Protein AF-A0A971SK35-F1 (afdb_monomer)

Solvent-accessible surface area (backbone atoms only — not comparable to full-atom values): 9369 Å² total; per-residue (Å²): 119,67,68,67,56,49,31,75,80,56,33,75,62,89,77,88,85,79,67,55,93,88,41,98,42,90,69,81,73,60,72,71,58,56,81,45,48,94,82,42,98,76,85,72,69,73,48,77,45,68,32,29,39,62,51,100,88,50,63,54,78,41,82,47,71,49,63,55,72,71,47,42,44,72,42,45,48,58,44,70,81,44,74,44,84,45,77,76,85,61,82,58,58,40,70,41,45,51,64,59,25,61,76,70,72,54,57,80,69,39,77,42,43,33,34,43,93,89,44,79,46,71,28,35,27,20,24,28,33,42,70,67,68,79,72,81,69,79,70,78,74,75,79,78,79,80,80,135

Mean predicted aligned error: 9.66 Å

Structure (mmCIF, N/CA/C/O backbone):
data_AF-A0A971SK35-F1
#
_entry.id   AF-A0A971SK35-F1
#
loop_
_atom_site.group_PDB
_atom_site.id
_atom_site.type_symbol
_atom_site.label_atom_id
_atom_site.label_alt_id
_atom_site.label_comp_id
_atom_site.label_asym_id
_atom_site.label_entity_id
_atom_site.label_seq_id
_atom_site.pdbx_PDB_ins_code
_atom_site.Cartn_x
_atom_site.Cartn_y
_atom_site.Cartn_z
_atom_site.occupancy
_atom_site.B_iso_or_equiv
_atom_site.auth_seq_id
_atom_site.auth_comp_id
_atom_site.auth_asym_id
_atom_site.auth_atom_id
_atom_site.pdbx_PDB_model_num
ATOM 1 N N . MET A 1 1 ? 19.710 -13.355 10.055 1.00 55.03 1 MET A N 1
ATOM 2 C CA . MET A 1 1 ? 19.134 -12.428 11.059 1.00 55.03 1 MET A CA 1
ATOM 3 C C . MET A 1 1 ? 18.865 -10.995 10.559 1.00 55.03 1 MET A C 1
ATOM 5 O O . MET A 1 1 ? 17.786 -10.504 10.857 1.00 55.03 1 MET A O 1
ATOM 9 N N . PHE A 1 2 ? 19.746 -10.319 9.796 1.00 61.12 2 PHE A N 1
ATOM 10 C CA . PHE A 1 2 ? 19.435 -8.993 9.199 1.00 61.12 2 PHE A CA 1
ATOM 11 C C . PHE A 1 2 ? 18.649 -9.082 7.878 1.00 61.12 2 PHE A C 1
ATOM 13 O O . PHE A 1 2 ? 17.572 -8.503 7.762 1.00 61.12 2 PHE A O 1
ATOM 20 N N . VAL A 1 3 ? 19.127 -9.888 6.924 1.00 61.78 3 VAL A N 1
ATOM 21 C CA . VAL A 1 3 ? 18.483 -10.084 5.607 1.00 61.78 3 VAL A CA 1
ATOM 22 C C . VAL A 1 3 ? 17.046 -10.609 5.739 1.00 61.78 3 VAL A C 1
ATOM 24 O O . VAL A 1 3 ? 16.140 -10.155 5.053 1.00 61.78 3 VAL A O 1
ATOM 27 N N . GLU A 1 4 ? 16.795 -11.511 6.690 1.00 60.34 4 GLU A N 1
ATOM 28 C CA . GLU A 1 4 ? 15.451 -12.056 6.946 1.00 60.34 4 GLU A CA 1
ATOM 29 C C . GLU A 1 4 ? 14.460 -11.001 7.453 1.00 60.34 4 GLU A C 1
ATOM 31 O O . GLU A 1 4 ? 13.271 -11.096 7.161 1.00 60.34 4 GLU A O 1
ATOM 36 N N . ARG A 1 5 ? 14.931 -9.982 8.186 1.00 60.25 5 ARG A N 1
ATOM 37 C CA . ARG A 1 5 ? 14.090 -8.847 8.594 1.00 60.25 5 ARG A CA 1
ATOM 38 C C . ARG A 1 5 ? 13.845 -7.897 7.426 1.00 60.25 5 ARG A C 1
ATOM 40 O O . ARG A 1 5 ? 12.736 -7.398 7.291 1.00 60.25 5 ARG A O 1
ATOM 47 N N . MET A 1 6 ? 14.835 -7.701 6.553 1.00 64.62 6 MET A N 1
ATOM 48 C CA . MET A 1 6 ? 14.687 -6.891 5.335 1.00 64.62 6 MET A CA 1
ATOM 49 C C . MET A 1 6 ? 13.672 -7.494 4.354 1.00 64.62 6 MET A C 1
ATOM 51 O O . MET A 1 6 ? 12.887 -6.755 3.762 1.00 64.62 6 MET A O 1
ATOM 55 N N . ARG A 1 7 ? 13.587 -8.829 4.268 1.00 68.81 7 ARG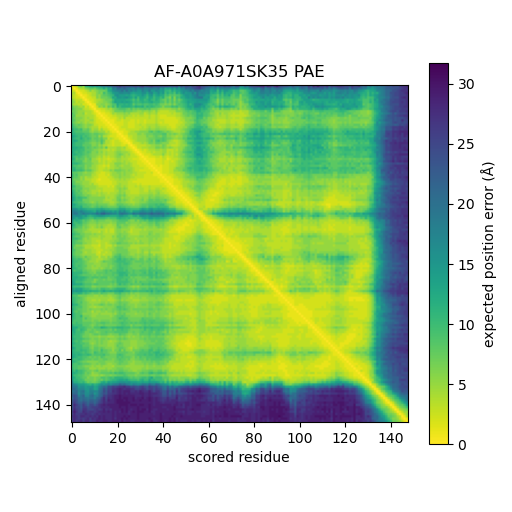 A N 1
ATOM 56 C CA . ARG A 1 7 ? 12.567 -9.529 3.462 1.00 68.81 7 ARG A CA 1
ATOM 57 C C . ARG A 1 7 ? 11.126 -9.211 3.868 1.00 68.81 7 ARG A C 1
ATOM 59 O O . ARG A 1 7 ? 10.228 -9.303 3.041 1.00 68.81 7 ARG A O 1
ATOM 66 N N . VAL A 1 8 ? 10.877 -8.800 5.114 1.00 64.19 8 VAL A N 1
ATOM 67 C CA . VAL A 1 8 ? 9.535 -8.356 5.537 1.00 64.19 8 VAL A CA 1
ATOM 68 C C . VAL A 1 8 ? 9.134 -7.061 4.824 1.00 64.19 8 VAL A C 1
ATOM 70 O O . VAL A 1 8 ? 7.960 -6.862 4.518 1.00 64.19 8 VAL A O 1
ATOM 73 N N . TYR A 1 9 ? 10.104 -6.196 4.526 1.00 64.69 9 TYR A N 1
ATOM 74 C CA . TYR A 1 9 ? 9.860 -4.895 3.913 1.00 64.69 9 TYR A CA 1
ATOM 75 C C . TYR A 1 9 ? 9.834 -4.954 2.388 1.00 64.69 9 TYR A C 1
ATOM 77 O O . TYR A 1 9 ? 9.015 -4.258 1.785 1.00 64.69 9 TYR A O 1
ATOM 85 N N . PHE A 1 10 ? 10.681 -5.789 1.787 1.00 70.75 10 PHE A N 1
ATOM 86 C CA . PHE A 1 10 ? 10.927 -5.782 0.341 1.00 70.75 10 PHE A CA 1
ATOM 87 C C . PHE A 1 10 ? 10.657 -7.131 -0.342 1.00 70.75 10 PHE A C 1
ATOM 89 O O . PHE A 1 10 ? 10.905 -7.296 -1.532 1.00 70.75 10 PHE A O 1
ATOM 96 N N . GLY A 1 11 ? 10.109 -8.096 0.403 1.00 77.31 11 GLY A N 1
ATOM 97 C CA . GLY A 1 11 ? 9.696 -9.387 -0.131 1.00 77.31 11 GLY A CA 1
ATOM 98 C C . GLY A 1 11 ? 10.878 -10.240 -0.582 1.00 77.31 11 GLY A C 1
ATOM 99 O O . GLY A 1 11 ? 11.859 -10.398 0.152 1.00 77.31 11 GLY A O 1
ATOM 100 N N . THR A 1 12 ? 10.753 -10.819 -1.774 1.00 82.25 12 THR A N 1
ATOM 101 C CA . THR A 1 12 ? 11.784 -11.646 -2.423 1.00 82.25 12 THR A CA 1
ATOM 102 C C . THR A 1 12 ? 12.587 -10.898 -3.489 1.00 82.25 12 THR A C 1
ATOM 104 O O . THR A 1 12 ? 13.268 -11.548 -4.267 1.00 82.25 12 THR A O 1
ATOM 107 N N . ALA A 1 13 ? 12.522 -9.561 -3.537 1.00 85.19 13 ALA A N 1
ATOM 108 C CA . ALA A 1 13 ? 13.215 -8.787 -4.566 1.00 85.19 13 ALA A CA 1
ATOM 109 C C . ALA A 1 13 ? 14.734 -8.802 -4.366 1.00 85.19 13 ALA A C 1
ATOM 111 O O . ALA A 1 13 ? 15.217 -8.526 -3.265 1.00 85.19 13 ALA A O 1
ATOM 112 N N . ASP A 1 14 ? 15.465 -9.063 -5.450 1.00 83.69 14 ASP A N 1
ATOM 113 C CA . ASP A 1 14 ? 16.931 -9.030 -5.466 1.00 83.69 14 ASP A CA 1
ATOM 114 C C . ASP A 1 14 ? 17.481 -7.620 -5.717 1.00 83.69 14 ASP A C 1
ATOM 116 O O . ASP A 1 14 ? 18.517 -7.245 -5.166 1.00 83.69 14 ASP A O 1
ATOM 120 N N . LEU A 1 15 ? 16.764 -6.810 -6.504 1.00 86.38 15 LEU A N 1
ATOM 121 C CA . LEU A 1 15 ? 17.119 -5.427 -6.804 1.00 86.38 15 LEU A CA 1
ATOM 122 C C . LEU A 1 15 ? 16.013 -4.477 -6.353 1.00 86.38 15 LEU A C 1
ATOM 124 O O . LEU A 1 15 ? 14.831 -4.690 -6.615 1.00 86.38 15 LEU A O 1
ATOM 128 N N . MET A 1 16 ? 16.422 -3.385 -5.714 1.00 86.19 16 MET A N 1
ATOM 129 C CA . MET A 1 16 ? 15.541 -2.281 -5.367 1.00 86.19 16 MET A CA 1
ATOM 130 C C . MET A 1 16 ? 16.092 -0.977 -5.899 1.00 86.19 16 MET A C 1
ATOM 132 O O . MET A 1 16 ? 17.263 -0.657 -5.706 1.00 86.19 16 MET A O 1
ATOM 136 N N . ILE A 1 17 ? 15.208 -0.204 -6.510 1.00 87.44 17 ILE A N 1
ATOM 137 C CA . ILE A 1 17 ? 15.496 1.132 -7.007 1.00 87.44 17 ILE A CA 1
ATOM 138 C C . ILE A 1 17 ? 14.531 2.067 -6.287 1.00 87.44 17 ILE A C 1
ATOM 140 O O . ILE A 1 17 ? 13.345 1.766 -6.170 1.00 87.44 17 ILE A O 1
ATOM 144 N N . TYR A 1 18 ? 15.037 3.175 -5.762 1.00 87.69 18 TYR A N 1
ATOM 145 C CA . TYR A 1 18 ? 14.240 4.219 -5.127 1.00 87.69 18 TYR A CA 1
ATOM 146 C C . TYR A 1 18 ? 14.890 5.579 -5.408 1.00 87.69 18 TYR A C 1
ATOM 148 O O . TYR A 1 18 ? 16.112 5.642 -5.571 1.00 87.69 18 TYR A O 1
ATOM 156 N N . PRO A 1 19 ? 14.107 6.666 -5.500 1.00 85.56 19 PRO A N 1
ATOM 157 C CA . PRO A 1 19 ? 14.672 7.983 -5.724 1.00 85.56 19 PRO A CA 1
ATOM 158 C C . PRO A 1 19 ? 15.359 8.470 -4.445 1.00 85.56 19 PRO A C 1
ATOM 160 O O . PRO A 1 19 ? 14.890 8.234 -3.329 1.00 85.56 19 PRO A O 1
ATOM 163 N N . THR A 1 20 ? 16.483 9.151 -4.614 1.00 87.12 20 THR A N 1
ATOM 164 C CA . THR A 1 20 ? 17.246 9.805 -3.544 1.00 87.12 20 THR A CA 1
ATOM 165 C C . THR A 1 20 ? 16.971 11.311 -3.527 1.00 87.12 20 THR A C 1
ATOM 167 O O . THR A 1 20 ? 16.263 11.829 -4.387 1.00 87.12 20 THR A O 1
ATOM 170 N N . GLN A 1 21 ? 17.546 12.035 -2.561 1.00 85.06 21 GLN A N 1
ATOM 171 C CA . GLN A 1 21 ? 17.416 13.498 -2.481 1.00 85.06 21 GLN A CA 1
ATOM 172 C C . GLN A 1 21 ? 17.988 14.216 -3.714 1.00 85.06 21 GLN A C 1
ATOM 174 O O . GLN A 1 21 ? 17.471 15.256 -4.104 1.00 85.06 21 GLN A O 1
ATOM 179 N N . ASP A 1 22 ? 18.995 13.621 -4.357 1.00 89.75 22 ASP A N 1
ATOM 180 C CA . ASP A 1 22 ? 19.631 14.153 -5.568 1.00 89.75 22 ASP A CA 1
ATOM 181 C C . ASP A 1 22 ? 18.918 13.723 -6.859 1.00 89.75 22 ASP A C 1
ATOM 183 O O . ASP A 1 22 ? 19.340 14.065 -7.965 1.00 89.75 22 ASP A O 1
ATOM 187 N N . SER A 1 23 ? 17.852 12.927 -6.749 1.00 87.62 23 SER A N 1
ATOM 188 C CA . SER A 1 23 ? 17.092 12.498 -7.918 1.00 87.62 23 SER A CA 1
ATOM 189 C C . SER A 1 23 ? 16.264 13.662 -8.473 1.00 87.62 23 SER A C 1
ATOM 191 O O . SER A 1 23 ? 15.636 14.390 -7.707 1.00 87.62 23 SER A O 1
ATOM 193 N N . PRO A 1 24 ? 16.166 13.814 -9.807 1.00 86.62 24 PRO A N 1
ATOM 194 C CA . PRO A 1 24 ? 15.417 14.910 -10.431 1.00 86.62 24 PRO A CA 1
ATOM 195 C C . PRO A 1 24 ? 13.898 14.832 -10.191 1.00 86.62 24 PRO A C 1
ATOM 197 O O . PRO A 1 24 ? 13.165 15.753 -10.540 1.00 86.62 24 PRO A O 1
ATOM 200 N N . SER A 1 25 ? 13.410 13.718 -9.640 1.00 86.69 25 SER A N 1
ATOM 201 C CA . SER A 1 25 ? 12.007 13.465 -9.329 1.00 86.69 25 SER A CA 1
ATOM 202 C C . SER A 1 25 ? 11.897 12.482 -8.162 1.00 86.69 25 SER A C 1
ATOM 204 O O . SER A 1 25 ? 12.688 11.543 -8.058 1.00 86.69 25 SER A O 1
ATOM 206 N N . SER A 1 26 ? 10.867 12.650 -7.327 1.00 81.69 26 SER A N 1
ATOM 207 C CA . SER A 1 26 ? 10.496 11.706 -6.258 1.00 81.69 26 SER A CA 1
ATOM 208 C C . SER A 1 26 ? 9.791 10.444 -6.773 1.00 81.69 26 SER A C 1
ATOM 210 O O . SER A 1 26 ? 9.478 9.551 -5.991 1.00 81.69 26 SER A O 1
ATOM 212 N N . PHE A 1 27 ? 9.535 10.367 -8.080 1.00 83.56 27 PHE A N 1
ATOM 213 C CA . PHE A 1 27 ? 8.898 9.233 -8.745 1.00 83.56 27 PHE A CA 1
ATOM 214 C C . PHE A 1 27 ? 9.636 8.875 -10.034 1.00 83.56 27 PHE A C 1
ATOM 216 O O . PHE A 1 27 ? 10.138 9.751 -10.744 1.00 83.56 27 PHE A O 1
ATOM 223 N N . PHE A 1 28 ? 9.633 7.593 -10.378 1.00 84.62 28 PHE A N 1
ATOM 224 C CA . PHE A 1 28 ? 10.049 7.101 -11.687 1.00 84.62 28 PHE A CA 1
ATOM 225 C C . PHE A 1 28 ? 9.027 6.097 -12.213 1.00 84.62 28 PHE A C 1
ATOM 227 O O . PHE A 1 28 ? 8.289 5.468 -11.456 1.00 84.62 28 PHE A O 1
ATOM 234 N N . TYR A 1 29 ? 8.991 5.955 -13.533 1.00 82.75 29 TYR A N 1
ATOM 235 C CA . TYR A 1 29 ? 8.123 4.999 -14.202 1.00 82.75 29 TYR A CA 1
ATOM 236 C C . TYR A 1 29 ? 8.824 3.644 -14.313 1.00 82.75 29 TYR A C 1
ATOM 238 O O . TYR A 1 29 ? 9.964 3.565 -14.771 1.00 82.75 29 TYR A O 1
ATOM 246 N N . ALA A 1 30 ? 8.126 2.574 -13.928 1.00 83.44 30 ALA A N 1
ATOM 247 C CA . ALA A 1 30 ? 8.636 1.206 -14.035 1.00 83.44 30 ALA A CA 1
ATOM 248 C C . ALA A 1 30 ? 8.775 0.727 -15.495 1.00 83.44 30 ALA A C 1
ATOM 250 O O . ALA A 1 30 ? 9.514 -0.211 -15.762 1.00 83.44 30 ALA A O 1
ATOM 251 N N . ASN A 1 31 ? 8.139 1.410 -16.455 1.00 84.56 31 ASN A N 1
ATOM 252 C CA . ASN A 1 31 ? 8.122 1.033 -17.872 1.00 84.56 31 ASN A CA 1
ATOM 253 C C . ASN A 1 31 ? 9.511 0.896 -18.519 1.00 84.56 31 ASN A C 1
ATOM 255 O O . ASN A 1 31 ? 9.654 0.183 -19.503 1.00 84.56 31 ASN A O 1
ATOM 259 N N . ARG A 1 32 ? 10.541 1.571 -17.994 1.00 85.69 32 ARG A N 1
ATOM 260 C CA . ARG A 1 32 ? 11.915 1.404 -18.489 1.00 85.69 32 ARG A CA 1
ATOM 261 C C . ARG A 1 32 ? 12.522 0.059 -18.100 1.00 85.69 32 ARG A C 1
ATOM 263 O O . ARG A 1 32 ? 13.355 -0.445 -18.840 1.00 85.69 32 ARG A O 1
ATOM 270 N N . ALA A 1 33 ? 12.113 -0.511 -16.966 1.00 87.44 33 ALA A N 1
ATOM 271 C CA . ALA A 1 33 ? 12.551 -1.839 -16.551 1.00 87.44 33 ALA A CA 1
ATOM 272 C C . ALA A 1 33 ? 11.913 -2.939 -17.412 1.00 87.44 33 ALA A C 1
ATOM 274 O O . ALA A 1 33 ? 12.526 -3.981 -17.600 1.00 87.44 33 ALA A O 1
ATOM 275 N N . GLU A 1 34 ? 10.736 -2.685 -17.996 1.00 87.75 34 GLU A N 1
ATOM 276 C CA . GLU A 1 34 ? 10.039 -3.637 -18.879 1.00 87.75 34 GLU A CA 1
ATOM 277 C C . GLU A 1 34 ? 10.858 -4.001 -20.126 1.00 87.75 34 GLU A C 1
ATOM 279 O O . GLU A 1 34 ? 10.678 -5.075 -20.688 1.00 87.75 34 GLU A O 1
ATOM 284 N N . ALA A 1 35 ? 11.810 -3.154 -20.537 1.00 90.62 35 ALA A N 1
ATOM 285 C CA . ALA A 1 35 ? 12.756 -3.482 -21.607 1.00 90.62 35 ALA A CA 1
ATOM 286 C C . ALA A 1 35 ? 13.659 -4.688 -21.274 1.00 90.62 35 ALA A C 1
ATOM 288 O O . ALA A 1 35 ? 14.239 -5.272 -22.182 1.00 90.62 35 ALA A O 1
ATOM 289 N N . PHE A 1 36 ? 13.763 -5.055 -19.994 1.00 90.88 36 PHE A N 1
ATOM 290 C CA . PHE A 1 36 ? 14.539 -6.185 -19.480 1.00 90.88 36 PHE A CA 1
ATOM 291 C C . PHE A 1 36 ? 13.637 -7.307 -18.944 1.00 90.88 36 PHE A C 1
ATOM 293 O O . PHE A 1 36 ? 14.096 -8.154 -18.183 1.00 90.88 36 PHE A O 1
ATOM 300 N N . ALA A 1 37 ? 12.345 -7.317 -19.293 1.00 88.94 37 ALA A N 1
ATOM 301 C CA . ALA A 1 37 ? 11.392 -8.295 -18.765 1.00 88.94 37 ALA A CA 1
ATOM 302 C C . ALA A 1 37 ? 11.793 -9.755 -19.057 1.00 88.94 37 ALA A C 1
ATOM 304 O O . ALA A 1 37 ? 11.515 -10.624 -18.240 1.00 88.94 37 ALA A O 1
ATOM 305 N N . ASP A 1 38 ? 12.494 -10.020 -20.166 1.00 92.88 38 ASP A N 1
ATOM 306 C CA . ASP A 1 38 ? 12.982 -11.365 -20.517 1.00 92.88 38 ASP A CA 1
ATOM 307 C C . ASP A 1 38 ? 14.161 -11.835 -19.638 1.00 92.88 38 ASP A C 1
ATOM 309 O O . ASP A 1 38 ? 14.461 -13.027 -19.577 1.00 92.88 38 ASP A O 1
ATOM 313 N N . GLU A 1 39 ? 14.828 -10.909 -18.943 1.00 92.38 39 GLU A N 1
ATOM 314 C CA . GLU A 1 39 ? 15.979 -11.173 -18.068 1.00 92.38 39 GLU A CA 1
ATOM 315 C C . GLU A 1 39 ? 15.605 -11.153 -16.575 1.00 92.38 39 GLU A C 1
ATOM 317 O O . GLU A 1 39 ? 16.432 -11.470 -15.718 1.00 92.38 39 GLU A O 1
ATOM 322 N N . LEU A 1 40 ? 14.365 -10.777 -16.245 1.00 89.62 40 LEU A N 1
ATOM 323 C CA . LEU A 1 40 ? 13.891 -10.570 -14.879 1.00 89.62 40 LEU A CA 1
ATOM 324 C C . LEU A 1 40 ? 12.698 -11.480 -14.572 1.00 89.62 40 LEU A C 1
ATOM 326 O O . LEU A 1 40 ? 11.755 -11.577 -15.347 1.00 89.62 40 LEU A O 1
ATOM 330 N N . GLU A 1 41 ? 12.682 -12.099 -13.388 1.00 89.56 41 GLU A N 1
ATOM 331 C CA . GLU A 1 41 ? 11.547 -12.937 -12.966 1.00 89.56 41 GLU A CA 1
ATOM 332 C C . GLU A 1 41 ? 10.263 -12.110 -12.776 1.00 89.56 41 GLU A C 1
ATOM 334 O O . GLU A 1 41 ? 9.158 -12.556 -13.094 1.00 89.56 41 GLU A O 1
ATOM 339 N N . TYR A 1 42 ? 10.396 -10.890 -12.250 1.00 88.88 42 TYR A N 1
ATOM 340 C CA . TYR A 1 42 ? 9.292 -9.948 -12.133 1.00 88.88 42 TYR A CA 1
ATOM 341 C C . TYR A 1 42 ? 9.772 -8.503 -11.984 1.00 88.88 42 TYR A C 1
ATOM 343 O O . TYR A 1 42 ? 10.861 -8.222 -11.487 1.00 88.88 42 TYR A O 1
ATOM 351 N N . ILE A 1 43 ? 8.881 -7.578 -12.334 1.00 89.38 43 ILE A N 1
ATOM 352 C CA . ILE A 1 43 ? 9.000 -6.141 -12.088 1.00 89.38 43 ILE A CA 1
ATOM 353 C C . ILE A 1 43 ? 7.749 -5.720 -11.314 1.00 89.38 43 ILE A C 1
ATOM 355 O O . ILE A 1 43 ? 6.640 -6.157 -11.629 1.00 89.38 43 ILE A O 1
ATOM 359 N N . VAL A 1 44 ? 7.924 -4.922 -10.258 1.00 88.62 44 VAL A N 1
ATOM 360 C CA . VAL A 1 44 ? 6.825 -4.418 -9.422 1.00 88.62 44 VAL A CA 1
ATOM 361 C C . VAL A 1 44 ? 7.028 -2.931 -9.173 1.00 88.62 44 VAL A C 1
ATOM 363 O O . VAL A 1 44 ? 8.040 -2.525 -8.596 1.00 88.62 44 VAL A O 1
ATOM 366 N N . GLY A 1 45 ? 6.048 -2.123 -9.578 1.00 87.69 45 GLY A N 1
ATOM 367 C CA . GLY A 1 45 ? 5.977 -0.717 -9.203 1.00 87.69 45 GLY A CA 1
ATOM 368 C C . GLY A 1 45 ? 5.377 -0.562 -7.808 1.00 87.69 45 GLY A C 1
ATOM 369 O O . GLY A 1 45 ? 4.423 -1.250 -7.448 1.00 87.69 45 GLY A O 1
ATOM 370 N N . SER A 1 46 ? 5.917 0.349 -6.999 1.00 86.81 46 SER A N 1
ATOM 371 C CA . SER A 1 46 ? 5.325 0.651 -5.696 1.00 86.81 46 SER A CA 1
ATOM 372 C C . SER A 1 46 ? 5.492 2.106 -5.315 1.00 86.81 46 SER A C 1
ATOM 374 O O . SER A 1 46 ? 6.499 2.732 -5.641 1.00 86.81 46 SER A O 1
ATOM 376 N N . ILE A 1 47 ? 4.501 2.629 -4.600 1.00 87.56 47 ILE A N 1
ATOM 377 C CA . ILE A 1 47 ? 4.578 3.943 -3.966 1.00 87.56 47 ILE A CA 1
ATOM 378 C C . ILE A 1 47 ? 4.624 3.712 -2.466 1.00 87.56 47 ILE A C 1
ATOM 380 O O . ILE A 1 47 ? 3.762 3.026 -1.924 1.00 87.56 47 ILE A O 1
ATOM 384 N N . GLN A 1 48 ? 5.600 4.297 -1.786 1.00 86.62 48 GLN A N 1
ATOM 385 C CA . GLN A 1 48 ? 5.697 4.240 -0.335 1.00 86.62 48 GLN A CA 1
ATOM 386 C C . GLN A 1 48 ? 5.659 5.652 0.236 1.00 86.62 48 GLN A C 1
ATOM 388 O O . GLN A 1 48 ? 6.370 6.536 -0.234 1.00 86.62 48 GLN A O 1
ATOM 393 N N . THR A 1 49 ? 4.845 5.853 1.267 1.00 86.19 49 THR A N 1
ATOM 394 C CA . THR A 1 49 ? 4.786 7.111 2.016 1.00 86.19 49 THR A CA 1
ATOM 395 C C . THR A 1 49 ? 4.517 6.828 3.488 1.00 86.19 49 THR A C 1
ATOM 397 O O . THR A 1 49 ? 3.882 5.830 3.829 1.00 86.19 49 THR A O 1
ATOM 400 N N . SER A 1 50 ? 4.979 7.708 4.370 1.00 87.19 50 SER A N 1
ATOM 401 C CA . SER A 1 50 ? 4.488 7.743 5.748 1.00 87.19 50 SER A CA 1
ATOM 402 C C . SER A 1 50 ? 3.144 8.469 5.802 1.00 87.19 50 SER A C 1
ATOM 404 O O . SER A 1 50 ? 2.859 9.348 4.982 1.00 87.19 50 SER A O 1
ATOM 406 N N . GLY A 1 51 ? 2.320 8.097 6.772 1.00 88.25 51 GLY A N 1
ATOM 407 C CA . GLY A 1 51 ? 1.075 8.770 7.114 1.00 88.25 51 GLY A CA 1
ATOM 408 C C . GLY A 1 51 ? 0.775 8.623 8.601 1.00 88.25 51 GLY A C 1
ATOM 409 O O . GLY A 1 51 ? 1.503 7.948 9.329 1.00 88.25 51 GLY A O 1
ATOM 410 N N . ARG A 1 52 ? -0.303 9.247 9.063 1.00 90.38 52 ARG A N 1
ATOM 411 C CA . ARG A 1 52 ? -0.798 9.111 10.438 1.00 90.38 52 ARG A CA 1
ATOM 412 C C . ARG A 1 52 ? -2.215 8.584 10.414 1.00 90.38 52 ARG A C 1
ATOM 414 O O . ARG A 1 52 ? -3.045 9.092 9.666 1.00 90.38 52 ARG A O 1
ATOM 421 N N . LEU A 1 53 ? -2.497 7.580 11.230 1.00 88.69 53 LEU A N 1
ATOM 422 C CA . LEU A 1 53 ? -3.864 7.123 11.431 1.00 88.69 53 LEU A CA 1
ATOM 423 C C . LEU A 1 53 ? -4.521 8.011 12.486 1.00 88.69 53 LEU A C 1
ATOM 425 O O . LEU A 1 53 ? -4.037 8.071 13.607 1.00 88.69 53 LEU A O 1
ATOM 429 N N . VAL A 1 54 ? -5.611 8.692 12.157 1.00 87.75 54 VAL A N 1
ATOM 430 C CA . VAL A 1 54 ? -6.311 9.569 13.100 1.00 87.75 54 VAL A CA 1
ATOM 431 C C . VAL A 1 54 ? -7.291 8.726 13.913 1.00 87.75 54 VAL A C 1
ATOM 433 O O . VAL A 1 54 ? -8.401 8.435 13.467 1.00 87.75 54 VAL A O 1
ATOM 436 N N . LEU A 1 55 ? -6.882 8.316 15.114 1.00 82.81 55 LEU A N 1
ATOM 437 C CA . LEU A 1 55 ? -7.759 7.672 16.090 1.00 82.81 55 LEU A CA 1
ATOM 438 C C . LEU A 1 55 ? -8.213 8.690 17.142 1.00 82.81 55 LEU A C 1
ATOM 440 O O . LEU A 1 55 ? -7.630 9.758 17.305 1.00 82.81 55 LEU A O 1
ATOM 444 N N . LYS A 1 56 ? -9.274 8.358 17.888 1.00 76.75 56 LYS A N 1
ATOM 445 C CA . LYS A 1 56 ? -9.875 9.269 18.883 1.00 76.75 56 LYS A CA 1
ATOM 446 C C . LYS A 1 56 ? -8.902 9.738 19.972 1.00 76.75 56 LYS A C 1
ATOM 448 O O . LYS A 1 56 ? -9.101 10.815 20.519 1.00 76.75 56 LYS A O 1
ATOM 453 N N . LEU A 1 57 ? -7.916 8.913 20.321 1.00 72.69 57 LEU A N 1
ATOM 454 C CA . LEU A 1 57 ? -7.002 9.151 21.444 1.00 72.69 57 LEU A CA 1
ATOM 455 C C . LEU A 1 57 ? -5.539 9.274 21.011 1.00 72.69 57 LEU A C 1
ATOM 457 O O . LEU A 1 57 ? -4.732 9.812 21.759 1.00 72.69 57 LEU A O 1
ATOM 461 N N . GLU A 1 58 ? -5.192 8.786 19.820 1.00 79.62 58 GLU A N 1
ATOM 462 C CA . GLU A 1 58 ? -3.809 8.670 19.363 1.00 79.62 58 GLU A CA 1
ATOM 463 C C . GLU A 1 58 ? -3.724 8.880 17.849 1.00 79.62 58 GLU A C 1
ATOM 465 O O . GLU A 1 58 ? -4.688 8.647 17.120 1.00 79.62 58 GLU A O 1
ATOM 470 N N . ALA A 1 59 ? -2.552 9.298 17.375 1.00 82.44 59 ALA A N 1
ATOM 471 C CA . ALA A 1 59 ? -2.270 9.446 15.952 1.00 82.44 59 ALA A CA 1
ATOM 472 C C . ALA A 1 59 ? -1.017 8.647 15.551 1.00 82.44 59 ALA A C 1
ATOM 474 O O . ALA A 1 59 ? 0.019 9.257 15.264 1.00 82.44 59 ALA A O 1
ATOM 475 N N . PRO A 1 60 ? -1.055 7.298 15.597 1.00 86.12 60 PRO A N 1
ATOM 476 C CA . PRO A 1 60 ? 0.126 6.491 15.317 1.00 86.12 60 PRO A CA 1
ATOM 477 C C . PRO A 1 60 ? 0.610 6.695 13.878 1.00 86.12 60 PRO A C 1
ATOM 479 O O . PRO A 1 60 ? -0.184 6.778 12.934 1.00 86.12 60 PRO A O 1
ATOM 482 N N . GLU A 1 61 ? 1.932 6.762 13.715 1.00 86.75 61 GLU A N 1
ATOM 483 C CA . GLU A 1 61 ? 2.561 6.796 12.399 1.00 86.75 61 GLU A CA 1
ATOM 484 C C . GLU A 1 61 ? 2.438 5.423 11.732 1.00 86.75 61 GLU A C 1
ATOM 486 O O . GLU A 1 61 ? 2.702 4.382 12.338 1.00 86.75 61 GLU A O 1
ATOM 491 N N . ILE A 1 62 ? 2.028 5.425 10.469 1.00 86.38 62 ILE A N 1
ATOM 492 C CA . ILE A 1 62 ? 1.871 4.232 9.649 1.00 86.38 62 ILE A CA 1
ATOM 493 C C . ILE A 1 62 ? 2.658 4.388 8.353 1.00 86.38 62 ILE A C 1
ATOM 495 O O . ILE A 1 62 ? 2.734 5.466 7.765 1.00 86.38 62 ILE A O 1
ATOM 499 N N . THR A 1 63 ? 3.220 3.286 7.867 1.00 86.50 63 THR A N 1
ATOM 500 C CA . THR A 1 63 ? 3.778 3.230 6.515 1.00 86.50 63 THR A CA 1
ATOM 501 C C . THR A 1 63 ? 2.701 2.753 5.555 1.00 86.50 63 THR A C 1
ATOM 503 O O . THR A 1 63 ? 2.193 1.637 5.678 1.00 86.50 63 THR A O 1
ATOM 506 N N . LEU A 1 64 ? 2.377 3.584 4.573 1.00 88.38 64 LEU A N 1
ATOM 507 C CA . LEU A 1 64 ? 1.475 3.248 3.485 1.00 88.38 64 LEU A CA 1
ATOM 508 C C . LEU A 1 64 ? 2.282 2.768 2.289 1.00 88.38 64 LEU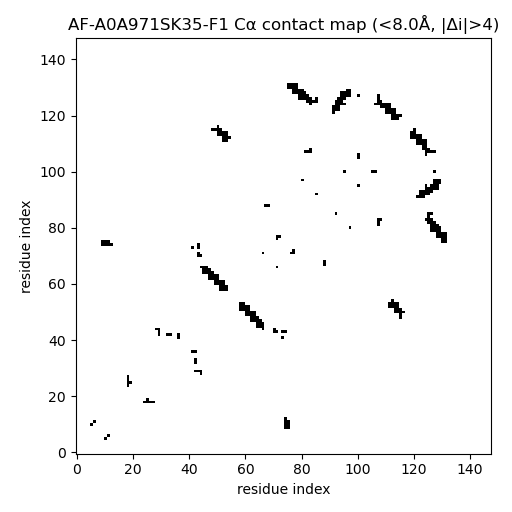 A C 1
ATOM 510 O O . LEU A 1 64 ? 3.281 3.381 1.907 1.00 88.38 64 LEU A O 1
ATOM 514 N N . LYS A 1 65 ? 1.817 1.678 1.681 1.00 87.75 65 LYS A N 1
ATOM 515 C CA . LYS A 1 65 ? 2.370 1.172 0.431 1.00 87.75 65 LYS A CA 1
ATOM 516 C C . LYS A 1 65 ? 1.256 0.965 -0.588 1.00 87.75 65 LYS A C 1
ATOM 518 O O . LYS A 1 65 ? 0.312 0.222 -0.329 1.00 87.75 65 LYS A O 1
ATOM 523 N N . GLY A 1 66 ? 1.373 1.634 -1.726 1.00 88.00 66 GLY A N 1
ATOM 524 C CA . GLY A 1 66 ? 0.500 1.481 -2.879 1.00 88.00 66 GLY A CA 1
ATOM 525 C C . GLY A 1 66 ? 1.069 0.448 -3.843 1.00 88.00 66 GLY A C 1
ATOM 526 O O . GLY A 1 66 ? 2.190 0.611 -4.321 1.00 88.00 66 GLY A O 1
ATOM 527 N N . PHE A 1 67 ? 0.277 -0.584 -4.127 1.00 85.62 67 PHE A N 1
ATOM 528 C CA . PHE A 1 67 ? 0.555 -1.641 -5.099 1.00 85.62 67 PHE A CA 1
ATOM 529 C C . PHE A 1 67 ? -0.739 -2.036 -5.801 1.00 85.62 67 PHE A C 1
ATOM 531 O O . PHE A 1 67 ? -1.829 -1.882 -5.234 1.00 85.62 67 PHE A O 1
ATOM 538 N N . THR A 1 68 ? -0.633 -2.654 -6.974 1.00 86.38 68 THR A N 1
ATOM 539 C CA . THR A 1 68 ? -1.730 -3.498 -7.453 1.00 86.38 68 THR A CA 1
ATOM 540 C C . THR A 1 68 ? -1.727 -4.838 -6.701 1.00 86.38 68 THR A C 1
ATOM 542 O O . THR A 1 68 ? -0.682 -5.334 -6.275 1.00 86.38 68 THR A O 1
ATOM 545 N N . LEU A 1 69 ? -2.901 -5.457 -6.517 1.00 84.06 69 LEU A N 1
ATOM 546 C CA . LEU A 1 69 ? -2.986 -6.767 -5.849 1.00 84.06 69 LEU A CA 1
ATOM 547 C C . LEU A 1 69 ? -2.125 -7.857 -6.523 1.00 84.06 69 LEU A C 1
ATOM 549 O O . LEU A 1 69 ? -1.458 -8.593 -5.792 1.00 84.06 69 LEU A O 1
ATOM 553 N N . PRO A 1 70 ? -2.085 -7.975 -7.869 1.00 86.31 70 PRO A N 1
AT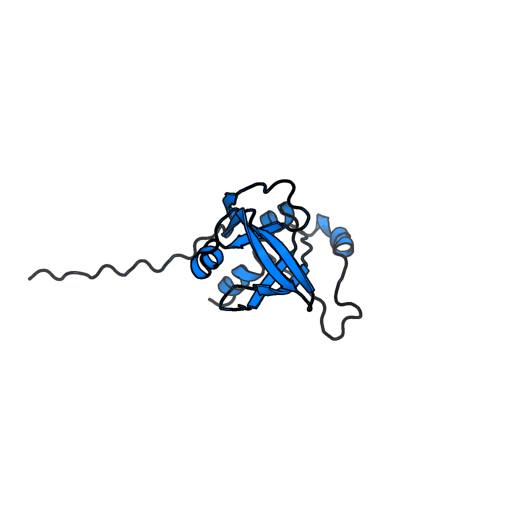OM 554 C CA . PRO A 1 70 ? -1.234 -8.965 -8.528 1.00 86.31 70 PRO A CA 1
ATOM 555 C C . PRO A 1 70 ? 0.258 -8.737 -8.271 1.00 86.31 70 PRO A C 1
ATOM 557 O O . PRO A 1 70 ? 0.987 -9.694 -8.025 1.00 86.31 70 PRO A O 1
ATOM 560 N N . GLU A 1 71 ? 0.718 -7.485 -8.288 1.00 85.25 71 GLU A N 1
ATOM 561 C CA . GLU A 1 71 ? 2.112 -7.142 -7.988 1.00 85.25 71 GLU A CA 1
ATOM 562 C C . GLU A 1 71 ? 2.486 -7.467 -6.543 1.00 85.25 71 GLU A C 1
ATOM 564 O O . GLU A 1 71 ? 3.545 -8.043 -6.294 1.00 85.25 71 GLU A O 1
ATOM 569 N N . LEU A 1 72 ? 1.601 -7.154 -5.591 1.00 83.62 72 LEU A N 1
ATOM 570 C CA . LEU A 1 72 ? 1.829 -7.479 -4.186 1.00 83.62 72 LEU A CA 1
ATOM 571 C C . LEU A 1 72 ? 1.970 -8.994 -3.983 1.00 83.62 72 LEU A C 1
ATOM 573 O O . LEU A 1 72 ? 2.846 -9.427 -3.238 1.00 83.62 72 LEU A O 1
ATOM 577 N N . GLN A 1 73 ? 1.158 -9.795 -4.682 1.00 83.19 73 GLN A N 1
ATOM 578 C CA . GLN A 1 73 ? 1.237 -11.255 -4.625 1.00 83.19 73 GLN A CA 1
ATOM 579 C C . GLN A 1 73 ? 2.562 -11.798 -5.182 1.00 83.19 73 GLN A C 1
ATOM 581 O O . GLN A 1 73 ? 3.086 -12.766 -4.629 1.00 83.19 73 GLN A O 1
ATOM 586 N N . LYS A 1 74 ? 3.107 -11.180 -6.241 1.00 84.44 74 LYS A N 1
ATOM 587 C CA . LYS A 1 74 ? 4.427 -11.525 -6.799 1.00 84.44 74 LYS A CA 1
ATOM 588 C C . LYS A 1 74 ? 5.553 -11.172 -5.826 1.00 84.44 74 LYS A C 1
ATOM 590 O O . LYS A 1 74 ? 6.409 -12.004 -5.554 1.00 84.44 74 LYS A O 1
ATOM 595 N N . LEU A 1 75 ? 5.523 -9.955 -5.277 1.00 81.69 75 LEU A N 1
ATOM 596 C CA . LEU A 1 75 ? 6.575 -9.433 -4.402 1.00 81.69 75 LEU A CA 1
ATOM 597 C C . LEU A 1 75 ? 6.640 -10.174 -3.062 1.00 81.69 75 LEU A C 1
ATOM 599 O O . LEU A 1 75 ? 7.717 -10.481 -2.547 1.00 81.69 75 LEU A O 1
ATOM 603 N N . ASN A 1 76 ? 5.479 -10.391 -2.450 1.00 80.19 76 ASN A N 1
ATOM 604 C CA . ASN A 1 76 ? 5.371 -11.020 -1.146 1.00 80.19 76 ASN A CA 1
ATOM 605 C C . ASN A 1 76 ? 4.027 -11.748 -1.042 1.00 80.19 76 ASN A C 1
ATOM 607 O O . ASN A 1 76 ? 3.025 -11.119 -0.687 1.00 80.19 76 ASN A O 1
ATOM 611 N N . PRO A 1 77 ? 3.998 -13.067 -1.309 1.00 79.06 77 PRO A N 1
ATOM 612 C CA . PRO A 1 77 ? 2.784 -13.855 -1.190 1.00 79.06 77 PRO A CA 1
ATOM 613 C C . PRO A 1 77 ? 2.139 -13.632 0.175 1.00 79.06 77 PRO A C 1
ATOM 615 O O . PRO A 1 77 ? 2.739 -13.897 1.223 1.00 79.06 77 PRO A O 1
ATOM 618 N N . PHE A 1 78 ? 0.913 -13.124 0.166 1.00 82.00 78 PHE A N 1
ATOM 619 C CA . PHE A 1 78 ? 0.136 -12.875 1.368 1.00 82.00 78 PHE A CA 1
ATOM 620 C C . PHE A 1 78 ? -1.183 -13.630 1.279 1.00 82.00 78 PHE A C 1
ATOM 622 O O . PHE A 1 78 ? -1.647 -14.011 0.207 1.00 82.00 78 PHE A O 1
ATOM 629 N N . TYR A 1 79 ? -1.781 -13.864 2.438 1.00 84.50 79 TYR A N 1
ATOM 630 C CA . TYR A 1 79 ? -3.085 -14.491 2.546 1.00 84.50 79 TYR A CA 1
ATOM 631 C C . TYR A 1 79 ? -4.005 -13.554 3.311 1.00 84.50 79 TYR A C 1
ATOM 633 O O . TYR A 1 79 ? -3.679 -13.080 4.407 1.00 84.50 79 TYR A O 1
ATOM 641 N N . LEU A 1 80 ? -5.169 -13.286 2.732 1.00 87.06 80 LEU A N 1
ATOM 642 C CA . LEU A 1 80 ? -6.228 -12.561 3.411 1.00 87.06 80 LEU A CA 1
ATOM 643 C C . LEU A 1 80 ? -6.902 -13.508 4.397 1.00 87.06 80 LEU A C 1
ATOM 645 O O . LEU A 1 80 ? -7.444 -14.542 4.026 1.00 87.06 80 LEU A O 1
ATOM 649 N N . THR A 1 81 ? -6.838 -13.162 5.679 1.00 86.81 81 THR A N 1
ATOM 650 C CA . THR A 1 81 ? -7.555 -13.895 6.730 1.00 86.81 81 THR A CA 1
ATOM 651 C C . THR A 1 81 ? -9.038 -13.532 6.730 1.00 86.81 81 THR A C 1
ATOM 653 O O . THR A 1 81 ? -9.870 -14.341 7.121 1.00 86.81 81 THR A O 1
ATOM 656 N N . ALA A 1 82 ? -9.356 -12.307 6.314 1.00 88.06 82 ALA A N 1
ATOM 657 C CA . ALA A 1 82 ? -10.714 -11.824 6.136 1.00 88.06 82 ALA A CA 1
ATOM 658 C C . ALA A 1 82 ? -10.718 -10.734 5.057 1.00 88.06 82 ALA A C 1
ATOM 660 O O . ALA A 1 82 ? -9.723 -10.019 4.904 1.00 88.06 82 ALA A O 1
ATOM 661 N N . GLN A 1 83 ? -11.818 -10.610 4.320 1.00 91.38 83 GLN A N 1
ATOM 662 C CA . GLN A 1 83 ? -11.992 -9.603 3.274 1.00 91.38 83 GLN A CA 1
ATOM 663 C C . GLN A 1 83 ? -13.450 -9.156 3.200 1.00 91.38 83 GLN A C 1
ATOM 665 O O . GLN A 1 83 ? -14.350 -9.970 3.401 1.00 91.38 83 GLN A O 1
ATOM 670 N N . ASP A 1 84 ? -13.672 -7.880 2.902 1.00 90.19 84 ASP A N 1
ATOM 671 C CA . ASP A 1 84 ? -14.992 -7.316 2.634 1.00 90.19 84 ASP A CA 1
ATOM 672 C C . ASP A 1 84 ? -14.887 -6.300 1.499 1.00 90.19 84 ASP A C 1
ATOM 674 O O . ASP A 1 84 ? -13.987 -5.463 1.487 1.00 90.19 84 ASP A O 1
ATOM 678 N N . LYS A 1 85 ? -15.781 -6.398 0.510 1.00 88.69 85 LYS A N 1
ATOM 679 C CA . LYS A 1 85 ? -15.816 -5.533 -0.688 1.00 88.69 85 LYS A CA 1
ATOM 680 C C . LYS A 1 85 ? -14.434 -5.274 -1.312 1.00 88.69 85 LYS A C 1
ATOM 682 O O . LYS A 1 85 ? -14.164 -4.175 -1.79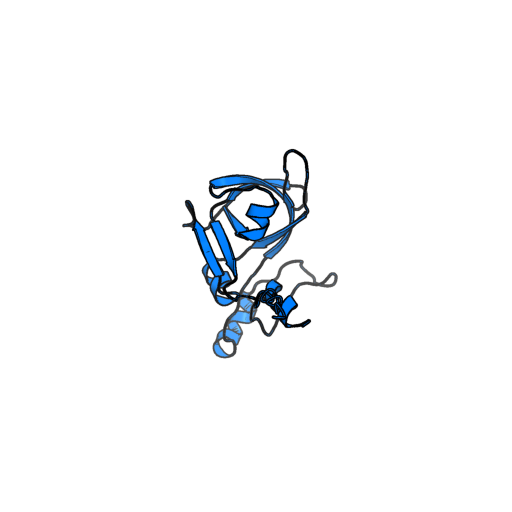8 1.00 88.69 85 LYS A O 1
ATOM 687 N N . LEU A 1 86 ? -13.550 -6.274 -1.309 1.00 88.12 86 LEU A N 1
ATOM 688 C CA . LEU A 1 86 ? -12.168 -6.125 -1.771 1.00 88.12 86 LEU A CA 1
ATOM 689 C C . LEU A 1 86 ? -12.104 -5.738 -3.251 1.00 88.12 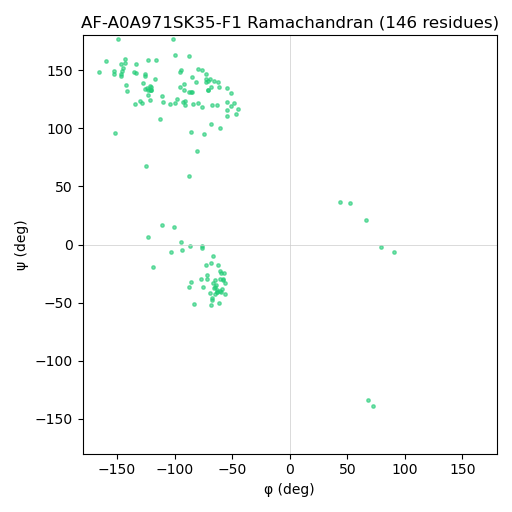86 LEU A C 1
ATOM 691 O O . LEU A 1 86 ? -11.444 -4.765 -3.610 1.00 88.12 86 LEU A O 1
ATOM 695 N N . HIS A 1 87 ? -12.822 -6.469 -4.103 1.00 88.38 87 HIS A N 1
ATOM 696 C CA . HIS A 1 87 ? -12.789 -6.263 -5.546 1.00 88.38 87 HIS A CA 1
ATOM 697 C C . HIS A 1 87 ? -13.877 -5.284 -6.016 1.00 88.38 87 HIS A C 1
ATOM 699 O O . HIS A 1 87 ? -15.011 -5.367 -5.543 1.00 88.38 87 HIS A O 1
ATOM 705 N N . PRO A 1 88 ? -13.554 -4.365 -6.945 1.00 88.19 88 PRO A N 1
ATOM 706 C CA . PRO A 1 88 ? -12.203 -4.045 -7.426 1.00 88.19 88 PRO A CA 1
ATOM 707 C C . PRO A 1 88 ? -11.380 -3.312 -6.348 1.00 88.19 88 PRO A C 1
ATOM 709 O O . PRO A 1 88 ? -11.919 -2.457 -5.643 1.00 88.19 88 PRO A O 1
ATOM 712 N N . PHE A 1 89 ? -10.084 -3.621 -6.208 1.00 87.94 89 PHE A N 1
ATOM 713 C CA . PHE A 1 89 ? -9.206 -2.940 -5.243 1.00 87.94 89 PHE A CA 1
ATOM 714 C C . PHE A 1 89 ? -8.736 -1.607 -5.826 1.00 87.94 89 PHE A C 1
ATOM 716 O O . PHE A 1 89 ? -7.674 -1.506 -6.435 1.00 87.94 89 PHE A O 1
ATOM 723 N N . GLN A 1 90 ? -9.613 -0.612 -5.731 1.00 86.25 90 GLN A N 1
ATOM 724 C CA . GLN A 1 90 ? -9.458 0.710 -6.323 1.00 86.25 90 GLN A CA 1
ATOM 725 C C . GLN A 1 90 ? -10.029 1.777 -5.386 1.00 86.25 90 GLN A C 1
ATOM 727 O O . GLN A 1 90 ? -10.920 1.504 -4.575 1.00 86.25 90 GLN A O 1
ATOM 732 N N . GLY A 1 91 ? -9.535 3.006 -5.536 1.00 86.94 91 GLY A N 1
ATOM 733 C CA . GLY A 1 91 ? -9.983 4.156 -4.761 1.00 86.94 91 GLY A CA 1
ATOM 734 C C . GLY A 1 91 ? -9.508 4.109 -3.309 1.00 86.94 91 GLY A C 1
ATOM 735 O O . GLY A 1 91 ? -8.364 3.768 -3.023 1.00 86.94 91 GLY A O 1
ATOM 736 N N . ARG A 1 92 ? -10.393 4.477 -2.382 1.00 90.38 92 ARG A N 1
ATOM 737 C CA . ARG A 1 92 ? -10.084 4.637 -0.953 1.00 90.38 92 ARG A CA 1
ATOM 738 C C . ARG A 1 92 ? -10.232 3.315 -0.201 1.00 90.38 92 ARG A C 1
ATOM 740 O O . ARG A 1 92 ? -11.063 3.198 0.694 1.00 90.38 92 ARG A O 1
ATOM 747 N N . LYS A 1 93 ? -9.471 2.300 -0.607 1.00 92.88 93 LYS A N 1
ATOM 748 C CA . LYS A 1 93 ? -9.457 0.974 0.025 1.00 92.88 93 LYS A CA 1
ATOM 749 C C . LYS A 1 93 ? -8.086 0.682 0.607 1.00 92.88 93 LYS A C 1
ATOM 751 O O . LYS A 1 93 ? -7.071 1.007 -0.001 1.00 92.88 93 LYS A O 1
ATOM 756 N N . ILE A 1 94 ? -8.065 0.034 1.764 1.00 92.12 94 ILE A N 1
ATOM 757 C CA . ILE A 1 94 ? -6.833 -0.385 2.427 1.00 92.12 94 ILE A CA 1
ATOM 758 C C . ILE A 1 94 ? -6.943 -1.836 2.890 1.00 92.12 94 ILE A C 1
ATOM 760 O O . ILE A 1 94 ? -8.025 -2.312 3.240 1.00 92.12 94 ILE A O 1
ATOM 764 N N . ILE A 1 95 ? -5.811 -2.535 2.875 1.00 91.12 95 ILE A N 1
ATOM 765 C CA . ILE A 1 95 ? -5.636 -3.829 3.530 1.00 91.12 95 ILE A CA 1
ATOM 766 C C . ILE A 1 95 ? -4.707 -3.596 4.710 1.00 91.12 95 ILE A C 1
ATOM 768 O O . ILE A 1 95 ? -3.584 -3.121 4.535 1.00 91.12 95 ILE A O 1
ATOM 772 N N . LEU A 1 96 ? -5.165 -3.942 5.907 1.00 89.81 96 LEU A N 1
ATOM 773 C CA . LEU A 1 96 ? -4.342 -3.870 7.106 1.00 89.81 96 LEU A CA 1
ATOM 774 C C . LEU A 1 96 ? -3.693 -5.215 7.399 1.00 89.81 96 LEU A C 1
ATOM 776 O O . LEU A 1 96 ? -4.251 -6.280 7.127 1.00 89.81 96 LEU A O 1
ATOM 780 N N . SER A 1 97 ? -2.514 -5.178 8.016 1.00 87.31 97 SER A N 1
ATOM 781 C CA . SER A 1 97 ? -1.962 -6.393 8.601 1.00 87.31 97 SER A CA 1
ATOM 782 C C . SER A 1 97 ? -2.861 -6.839 9.760 1.00 87.31 97 SER A C 1
ATOM 784 O O . SER A 1 97 ? -3.345 -6.016 10.542 1.00 87.31 97 SER A O 1
ATOM 786 N N . LYS A 1 98 ? -3.078 -8.151 9.904 1.00 87.38 98 LYS A N 1
ATOM 787 C CA . LYS A 1 98 ? -3.873 -8.697 11.017 1.00 87.38 98 LYS A CA 1
ATOM 788 C C . LYS A 1 98 ? -3.321 -8.262 12.382 1.00 87.38 98 LYS A C 1
ATOM 790 O O . LYS A 1 98 ? -4.091 -8.086 13.318 1.00 87.38 98 LYS A O 1
ATOM 795 N N . GLN A 1 99 ? -2.001 -8.111 12.485 1.00 86.12 99 GLN A N 1
ATOM 796 C CA . GLN A 1 99 ? -1.337 -7.669 13.707 1.00 86.12 99 GLN A CA 1
ATOM 797 C C . GLN A 1 99 ? -1.668 -6.204 14.016 1.00 86.12 99 GLN A C 1
ATOM 799 O O . GLN A 1 99 ? -2.182 -5.926 15.090 1.00 86.12 99 GLN A O 1
ATOM 804 N N . THR A 1 100 ? -1.479 -5.302 13.050 1.00 85.25 100 THR A N 1
ATOM 805 C CA . THR A 1 100 ? -1.780 -3.869 13.203 1.00 85.25 100 THR A CA 1
ATOM 806 C C . THR A 1 100 ? -3.256 -3.633 13.518 1.00 85.25 100 THR A C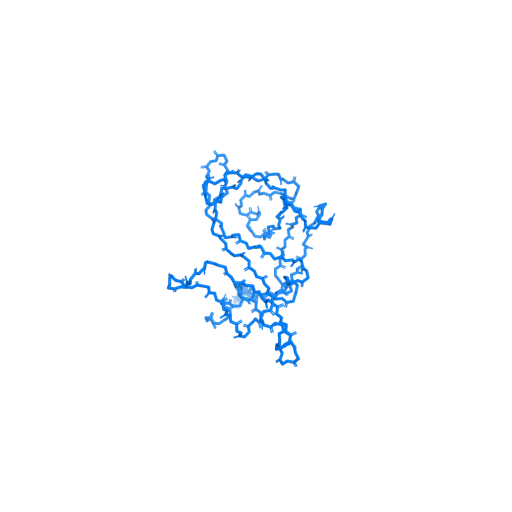 1
ATOM 808 O O . THR A 1 100 ? -3.584 -2.823 14.377 1.00 85.25 100 THR A O 1
ATOM 811 N N . ALA A 1 101 ? -4.159 -4.372 12.866 1.00 88.12 101 ALA A N 1
ATOM 812 C CA . ALA A 1 101 ? -5.586 -4.278 13.157 1.00 88.12 101 ALA A CA 1
ATOM 813 C C . ALA A 1 101 ? -5.909 -4.707 14.600 1.00 88.12 101 ALA A C 1
ATOM 815 O O . ALA A 1 101 ? -6.690 -4.045 15.272 1.00 88.12 101 ALA A O 1
ATOM 816 N N . ALA A 1 102 ? -5.275 -5.772 15.103 1.00 88.44 102 ALA A N 1
ATOM 817 C CA . ALA A 1 102 ? -5.466 -6.223 16.480 1.00 88.44 102 ALA A CA 1
ATOM 818 C C . ALA A 1 102 ? -4.874 -5.249 17.513 1.00 88.44 102 ALA A C 1
ATOM 820 O O . ALA A 1 102 ? -5.519 -4.982 18.522 1.00 88.44 102 ALA A O 1
ATOM 821 N N . GLU A 1 103 ? -3.681 -4.706 17.254 1.00 87.50 103 GLU A N 1
ATOM 822 C CA . GLU A 1 103 ? -3.003 -3.736 18.129 1.00 87.50 103 GLU A CA 1
ATOM 823 C C . GLU A 1 103 ? -3.797 -2.432 18.263 1.00 87.50 103 GLU A C 1
ATOM 825 O O . GLU A 1 103 ? -3.902 -1.884 19.356 1.00 87.50 103 GLU A O 1
ATOM 830 N N . LEU A 1 104 ? -4.406 -1.971 17.168 1.00 85.31 104 LEU A N 1
ATOM 831 C CA . LEU A 1 104 ? -5.175 -0.724 17.124 1.00 85.31 104 LEU A CA 1
ATOM 832 C C . LEU A 1 104 ? -6.684 -0.926 17.354 1.00 85.31 104 LEU A C 1
ATOM 834 O O . LEU A 1 104 ? -7.451 0.032 17.286 1.00 85.31 104 LEU A O 1
ATOM 838 N N . GLY A 1 105 ? -7.132 -2.162 17.602 1.00 87.62 105 GLY A N 1
ATOM 839 C CA . GLY A 1 105 ? -8.548 -2.487 17.815 1.00 87.62 105 GLY A CA 1
ATOM 840 C C . GLY A 1 105 ? -9.451 -2.281 16.589 1.00 87.62 105 GLY A C 1
ATOM 841 O O . GLY A 1 105 ? -10.665 -2.145 16.744 1.00 87.62 105 GLY A O 1
ATOM 842 N N . LEU A 1 106 ? -8.874 -2.260 15.386 1.00 89.19 106 LEU A N 1
ATOM 843 C CA . LEU A 1 106 ? -9.567 -2.031 14.117 1.00 89.19 106 LEU A CA 1
ATOM 844 C C . LEU A 1 106 ? -10.167 -3.324 13.567 1.00 89.19 106 LEU A C 1
ATOM 846 O O . LEU A 1 106 ? -9.568 -4.403 13.652 1.00 89.19 106 LEU A O 1
ATOM 850 N N . LYS A 1 107 ? -11.334 -3.213 12.937 1.00 91.25 107 LYS A N 1
ATOM 851 C CA . LYS A 1 107 ? -12.058 -4.339 12.348 1.00 91.25 107 LYS A CA 1
ATOM 852 C C . LYS A 1 107 ? -12.178 -4.188 10.840 1.00 91.25 107 LYS A C 1
ATOM 854 O O . LYS A 1 107 ? -12.022 -3.116 10.257 1.00 91.25 107 LYS A O 1
ATOM 859 N N . LEU A 1 108 ? -12.413 -5.323 10.193 1.00 92.31 108 LEU A N 1
ATOM 860 C CA . LEU A 1 108 ? -12.774 -5.359 8.785 1.00 92.31 108 LEU A CA 1
ATOM 861 C C . LEU A 1 108 ? -14.094 -4.605 8.584 1.00 92.31 108 LEU A C 1
ATOM 863 O O . LEU A 1 108 ? -15.028 -4.809 9.357 1.00 92.31 108 LEU A O 1
ATOM 867 N N . GLY A 1 109 ? -14.166 -3.776 7.547 1.00 91.69 109 GLY A N 1
ATOM 868 C CA . GLY A 1 109 ? -15.336 -2.952 7.252 1.00 91.69 109 GLY A CA 1
ATOM 869 C C . GLY A 1 109 ? -15.314 -1.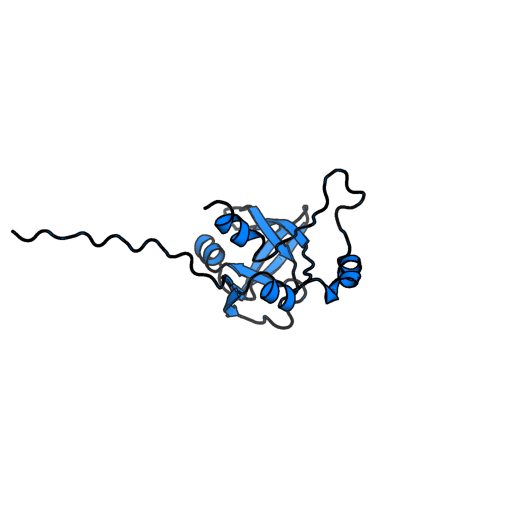563 7.895 1.00 91.69 109 GLY A C 1
ATOM 870 O O . GLY A 1 109 ? -16.174 -0.744 7.578 1.00 91.69 109 GLY A O 1
ATOM 871 N N . ASP A 1 110 ? -14.337 -1.272 8.755 1.00 91.94 110 ASP A N 1
ATOM 872 C CA . ASP A 1 110 ? -14.208 0.051 9.361 1.00 91.94 110 ASP A CA 1
ATOM 873 C C . ASP A 1 110 ? -13.707 1.086 8.346 1.00 91.94 110 ASP A C 1
ATOM 875 O O . ASP A 1 110 ? -12.883 0.795 7.471 1.00 91.94 110 ASP A O 1
ATOM 879 N N . TYR A 1 111 ? -14.179 2.318 8.511 1.00 92.69 111 TYR A N 1
ATOM 880 C CA . TYR A 1 111 ? -13.613 3.486 7.852 1.00 92.69 111 TYR A CA 1
ATOM 881 C C . TYR A 1 111 ? -12.546 4.109 8.749 1.00 92.69 111 TYR A C 1
ATOM 883 O O . TYR A 1 111 ? -12.731 4.268 9.956 1.00 92.69 111 TYR A O 1
ATOM 891 N N . LEU A 1 112 ? -11.405 4.414 8.148 1.00 92.00 112 LEU A N 1
ATOM 892 C CA . LEU A 1 112 ? -10.197 4.859 8.819 1.00 92.00 112 LEU A CA 1
ATOM 893 C C . LEU A 1 112 ? -9.815 6.226 8.282 1.00 92.00 112 LEU A C 1
ATOM 895 O O . LEU A 1 112 ? -9.599 6.386 7.082 1.00 92.00 112 LEU A O 1
ATOM 899 N N . ASP A 1 113 ? -9.675 7.191 9.176 1.00 93.12 113 ASP A N 1
ATOM 900 C CA . ASP A 1 113 ? -9.119 8.486 8.833 1.00 93.12 113 ASP A CA 1
ATOM 901 C C . ASP A 1 113 ? -7.594 8.396 8.787 1.00 93.12 113 ASP A C 1
ATOM 903 O O . ASP A 1 113 ? -6.949 8.067 9.783 1.00 93.12 113 ASP A O 1
ATOM 907 N N . ILE A 1 114 ? -7.004 8.718 7.641 1.00 92.00 114 ILE A N 1
ATOM 908 C CA . ILE A 1 114 ? -5.556 8.743 7.457 1.00 92.00 114 ILE A CA 1
ATOM 909 C C . ILE A 1 114 ? -5.136 10.129 6.983 1.00 92.00 114 ILE A C 1
ATOM 911 O O . ILE A 1 114 ? -5.725 10.694 6.065 1.00 92.00 114 ILE A O 1
ATOM 915 N N . GLU A 1 115 ? -4.097 10.673 7.598 1.00 91.00 115 GLU A N 1
ATOM 916 C CA . GLU A 1 115 ? -3.426 11.885 7.152 1.00 91.00 115 GLU A CA 1
ATOM 917 C C . GLU A 1 115 ? -2.151 11.517 6.389 1.00 91.00 115 GLU A C 1
ATOM 919 O O . GLU A 1 115 ? -1.259 10.852 6.920 1.00 91.00 115 GLU A O 1
ATOM 924 N N . VAL A 1 116 ? -2.061 11.948 5.133 1.00 88.94 116 VAL A N 1
ATOM 925 C CA . VAL A 1 116 ? -0.914 11.707 4.252 1.00 88.94 116 VAL A CA 1
ATOM 926 C C . VAL A 1 116 ? -0.504 13.038 3.650 1.00 88.94 116 VAL A C 1
ATOM 928 O O . VAL A 1 116 ? -1.325 13.706 3.028 1.00 88.94 116 VAL A O 1
ATOM 931 N N . LEU A 1 117 ? 0.757 13.439 3.835 1.00 85.12 117 LEU A N 1
ATOM 932 C CA . LEU A 1 117 ? 1.291 14.704 3.306 1.00 85.12 117 LEU A CA 1
ATOM 933 C C . LEU A 1 117 ? 0.436 15.938 3.684 1.00 85.12 117 LEU A C 1
ATOM 935 O O . LEU A 1 117 ? 0.269 16.856 2.887 1.00 85.12 117 LEU A O 1
ATOM 939 N N . GLY A 1 118 ? -0.139 15.943 4.892 1.00 84.94 118 GLY A N 1
ATOM 940 C CA . GLY A 1 118 ? -1.009 17.017 5.391 1.00 84.94 118 GLY A CA 1
ATOM 941 C C . GLY A 1 118 ? -2.455 16.977 4.880 1.00 84.94 118 GLY A C 1
ATOM 942 O O . GLY A 1 118 ? -3.271 17.796 5.298 1.00 84.94 118 GLY A O 1
ATOM 943 N N . ALA A 1 119 ? -2.808 16.030 4.006 1.00 88.88 119 ALA A N 1
ATOM 944 C CA . ALA A 1 119 ? -4.178 15.817 3.554 1.00 88.88 119 ALA A CA 1
ATOM 945 C C . ALA A 1 119 ? -4.836 14.677 4.339 1.00 88.88 119 ALA A C 1
ATOM 947 O O . ALA A 1 119 ? -4.339 13.550 4.362 1.00 88.88 119 ALA A O 1
ATOM 948 N N . LYS A 1 120 ? -5.992 14.957 4.949 1.00 91.38 120 LYS A N 1
ATOM 949 C CA . LYS A 1 120 ? -6.817 13.947 5.618 1.00 91.38 120 LYS A CA 1
ATOM 950 C C . LYS A 1 120 ? -7.729 13.254 4.603 1.00 91.38 120 LYS A C 1
ATOM 952 O O . LYS A 1 120 ? -8.393 13.909 3.801 1.00 91.38 120 LYS A O 1
ATOM 957 N N . THR A 1 121 ? -7.769 11.929 4.622 1.00 91.31 121 THR A N 1
ATOM 958 C CA . THR A 1 121 ? -8.622 11.106 3.761 1.00 91.31 121 THR A CA 1
ATOM 959 C C . THR A 1 121 ? -9.154 9.914 4.535 1.00 91.31 121 THR A C 1
ATOM 961 O O . THR A 1 121 ? -8.419 9.241 5.247 1.00 91.31 121 THR A O 1
ATOM 964 N N . GLU A 1 122 ? -10.435 9.632 4.342 1.00 93.00 122 GLU A N 1
ATOM 965 C CA . GLU A 1 122 ? -11.082 8.440 4.871 1.00 93.00 122 GLU A CA 1
ATOM 966 C C . GLU A 1 122 ? -10.883 7.258 3.909 1.00 93.00 122 GLU A C 1
ATOM 968 O O . GLU A 1 122 ? -11.121 7.386 2.704 1.00 93.00 122 GLU A O 1
ATOM 973 N N . VAL A 1 123 ? -10.462 6.103 4.423 1.00 93.12 123 VAL A N 1
ATOM 974 C CA . VAL A 1 123 ? -10.298 4.864 3.651 1.00 93.12 123 VAL A CA 1
ATOM 975 C C . VAL A 1 123 ? -11.067 3.707 4.272 1.00 93.12 123 VAL A C 1
ATOM 977 O O . VAL A 1 123 ? -11.183 3.591 5.485 1.00 93.12 123 VAL A O 1
ATOM 980 N N . PHE A 1 124 ? -11.564 2.812 3.429 1.00 94.00 124 PHE A N 1
ATOM 981 C CA . PHE A 1 124 ? -12.307 1.630 3.837 1.00 94.00 124 PHE A CA 1
ATOM 982 C C . PHE A 1 124 ? -11.375 0.430 4.043 1.00 94.00 124 PHE A C 1
ATOM 984 O O . PHE A 1 124 ? -10.655 0.025 3.119 1.00 94.00 124 PHE A O 1
ATOM 991 N N . ASN A 1 125 ? -11.410 -0.168 5.235 1.00 92.94 125 ASN A N 1
ATOM 992 C CA . ASN A 1 125 ? -10.682 -1.393 5.540 1.00 92.94 125 ASN A CA 1
ATOM 993 C C . ASN A 1 125 ? -11.357 -2.608 4.890 1.00 92.94 125 ASN A C 1
ATOM 995 O O . ASN A 1 125 ? -12.265 -3.223 5.451 1.00 92.94 125 ASN A O 1
ATOM 999 N N . CYS A 1 126 ? -10.875 -2.971 3.705 1.00 92.50 126 CYS A N 1
ATOM 1000 C CA . CYS A 1 126 ? -11.444 -4.037 2.883 1.00 92.50 126 CYS A CA 1
ATOM 1001 C C . CYS A 1 126 ? -10.790 -5.409 3.096 1.00 92.50 126 CYS A C 1
ATOM 1003 O O . CYS A 1 126 ? -11.238 -6.403 2.519 1.00 92.50 126 CYS A O 1
ATOM 1005 N N . GLY A 1 127 ? -9.731 -5.500 3.905 1.00 91.12 127 GLY A N 1
ATOM 1006 C CA . GLY A 1 127 ? -9.043 -6.769 4.103 1.00 91.12 127 GLY A CA 1
ATOM 1007 C C . GLY A 1 127 ? -8.086 -6.796 5.282 1.00 91.12 127 GLY A C 1
ATOM 1008 O O . GLY A 1 127 ? -7.433 -5.810 5.612 1.00 91.12 127 GLY A O 1
ATOM 1009 N N . LEU A 1 128 ? -7.960 -7.982 5.876 1.00 90.75 128 LEU A N 1
ATOM 1010 C CA . LEU A 1 128 ? -6.961 -8.294 6.891 1.00 90.75 128 LEU A CA 1
ATOM 1011 C C . LEU A 1 128 ? -5.961 -9.300 6.324 1.00 90.75 128 LEU A C 1
ATOM 1013 O O . LEU A 1 128 ? -6.282 -10.477 6.150 1.00 90.75 128 LEU A O 1
ATOM 1017 N N . GLY A 1 129 ? -4.745 -8.840 6.046 1.00 86.44 129 GLY A N 1
ATOM 1018 C CA . GLY A 1 129 ? -3.672 -9.633 5.454 1.00 86.44 129 GLY A CA 1
ATOM 1019 C C . GLY A 1 129 ? -2.706 -10.228 6.479 1.00 86.44 129 GLY A C 1
ATOM 1020 O O . GLY A 1 129 ? -2.422 -9.642 7.529 1.00 86.44 129 GLY A O 1
ATOM 1021 N N . ARG A 1 130 ? -2.154 -11.397 6.154 1.00 81.31 130 ARG A N 1
ATOM 1022 C CA . ARG A 1 130 ? -0.952 -11.961 6.784 1.00 81.31 130 ARG A CA 1
ATOM 1023 C C . ARG A 1 130 ? 0.048 -12.316 5.694 1.00 81.31 130 ARG A C 1
ATOM 1025 O O . ARG A 1 130 ? -0.337 -12.855 4.663 1.00 81.31 130 ARG A O 1
ATOM 1032 N N . THR A 1 131 ? 1.324 -12.041 5.924 1.00 72.38 131 THR A N 1
ATOM 1033 C CA . THR A 1 131 ? 2.388 -12.477 5.016 1.00 72.38 131 THR A CA 1
ATOM 1034 C C . THR A 1 131 ? 2.537 -13.998 5.076 1.00 72.38 131 THR A C 1
ATOM 1036 O O . THR A 1 131 ? 2.366 -14.621 6.127 1.00 72.38 131 THR A O 1
ATOM 1039 N N . GLY A 1 132 ? 2.811 -14.614 3.927 1.00 59.53 132 GLY A N 1
ATOM 1040 C CA . GLY A 1 132 ? 2.737 -16.058 3.726 1.00 59.53 132 GLY A CA 1
ATOM 1041 C C . GLY A 1 132 ? 3.882 -16.882 4.305 1.00 59.53 132 GLY A C 1
ATOM 1042 O O . GLY A 1 132 ? 3.839 -18.106 4.206 1.00 59.53 132 GLY A O 1
ATOM 1043 N N . ARG A 1 133 ? 4.893 -16.266 4.934 1.00 47.75 133 ARG A N 1
ATOM 1044 C CA . ARG A 1 133 ? 5.937 -17.017 5.642 1.00 47.75 133 ARG A CA 1
ATOM 1045 C C . ARG A 1 133 ? 5.731 -16.947 7.152 1.00 47.75 133 ARG A C 1
ATOM 1047 O O . ARG A 1 133 ? 5.791 -15.856 7.720 1.00 47.75 133 ARG A O 1
ATOM 1054 N N . PRO A 1 134 ? 5.568 -18.094 7.831 1.00 40.94 134 PRO A N 1
ATOM 1055 C CA . PRO A 1 134 ? 5.709 -18.122 9.268 1.00 40.94 134 PRO A CA 1
ATOM 1056 C C . PRO A 1 134 ? 7.182 -17.845 9.572 1.00 40.94 134 PRO A C 1
ATOM 1058 O O . PRO A 1 134 ? 8.063 -18.612 9.186 1.00 40.94 134 PRO A O 1
ATOM 1061 N N . PHE A 1 135 ? 7.474 -16.773 10.307 1.00 37.19 135 PHE A N 1
ATOM 1062 C CA . PHE A 1 135 ? 8.607 -16.884 11.217 1.00 37.19 135 PHE A CA 1
ATOM 1063 C C . PHE A 1 135 ? 8.332 -18.117 12.090 1.00 37.19 135 PHE A C 1
ATOM 1065 O O . PHE A 1 135 ? 7.200 -18.251 12.569 1.00 37.19 135 PHE A O 1
ATOM 1072 N N . PRO A 1 136 ? 9.302 -19.019 12.319 1.00 35.34 136 PRO A N 1
ATOM 1073 C CA . PRO A 1 136 ? 9.175 -19.963 13.409 1.00 35.34 136 PRO A CA 1
ATOM 1074 C C . PRO A 1 136 ? 9.076 -19.116 14.676 1.00 35.34 136 PRO A C 1
ATOM 1076 O O . PRO A 1 136 ? 10.067 -18.577 15.175 1.00 35.34 136 PRO A O 1
ATOM 1079 N N . THR A 1 137 ? 7.853 -18.944 15.173 1.00 34.12 137 THR A N 1
ATOM 1080 C CA . THR A 1 137 ? 7.624 -18.547 16.550 1.00 34.12 137 THR A CA 1
ATOM 1081 C C . THR A 1 137 ? 8.489 -19.480 17.378 1.00 34.12 137 THR A C 1
ATOM 1083 O O . THR A 1 137 ? 8.411 -20.704 17.234 1.00 34.12 137 THR A O 1
ATOM 1086 N N . ARG A 1 138 ? 9.400 -18.909 18.176 1.00 34.00 138 ARG A N 1
ATOM 1087 C CA . ARG A 1 138 ? 10.144 -19.681 19.169 1.00 34.00 138 ARG A CA 1
ATOM 1088 C C . ARG A 1 138 ? 9.108 -20.531 19.893 1.00 34.00 138 ARG A C 1
ATOM 1090 O O . ARG A 1 138 ? 8.244 -19.980 20.571 1.00 34.00 138 ARG A O 1
ATOM 1097 N N . ARG A 1 139 ? 9.165 -21.855 19.704 1.00 32.56 139 ARG A N 1
ATOM 1098 C CA . ARG A 1 139 ? 8.382 -22.776 20.523 1.00 32.56 139 ARG A CA 1
ATOM 1099 C C . ARG A 1 139 ? 8.674 -22.387 21.974 1.00 32.56 139 ARG A C 1
ATOM 1101 O O . ARG A 1 139 ? 9.860 -22.226 22.295 1.00 32.56 139 ARG A O 1
ATOM 1108 N N . PRO A 1 140 ? 7.667 -22.191 22.840 1.00 37.06 140 PRO A N 1
ATOM 1109 C CA . PRO A 1 140 ? 7.950 -22.085 24.259 1.00 37.06 140 PRO A CA 1
ATOM 1110 C C . PRO A 1 140 ? 8.734 -23.346 24.629 1.00 37.06 140 PRO A C 1
ATOM 1112 O O . PRO A 1 140 ? 8.311 -24.462 24.321 1.00 37.06 140 PRO A O 1
ATOM 1115 N N . LYS A 1 141 ? 9.943 -23.167 25.175 1.00 39.81 141 LYS A N 1
ATOM 1116 C CA . LYS A 1 141 ? 10.719 -24.285 25.707 1.00 39.81 141 LYS A CA 1
ATOM 1117 C C . LYS A 1 141 ? 9.807 -24.971 26.717 1.00 39.81 141 LYS A C 1
ATOM 1119 O O . LYS A 1 141 ? 9.440 -24.346 27.708 1.00 39.81 141 LYS A O 1
ATOM 1124 N N . HIS A 1 142 ? 9.433 -26.219 26.443 1.00 42.88 142 HIS A N 1
ATOM 1125 C CA . HIS A 1 142 ? 8.866 -27.105 27.447 1.00 42.88 142 HIS A CA 1
ATOM 1126 C C . HIS A 1 14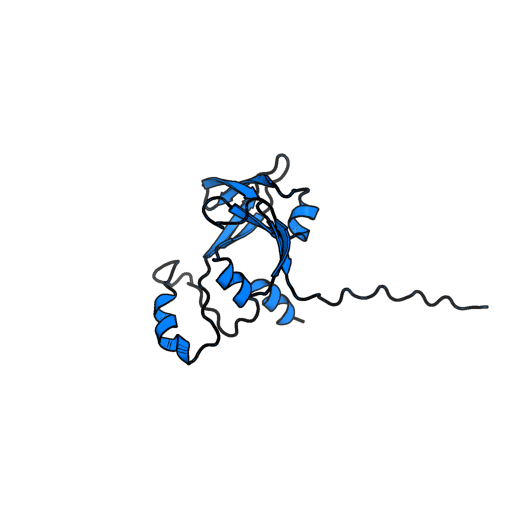2 ? 9.721 -26.971 28.709 1.00 42.88 142 HIS A C 1
ATOM 1128 O O . HIS A 1 142 ? 10.921 -27.268 28.680 1.00 42.88 142 HIS A O 1
ATOM 1134 N N . GLN A 1 143 ? 9.113 -26.476 29.790 1.00 41.78 143 GLN A N 1
ATOM 1135 C CA . GLN A 1 143 ? 9.629 -26.693 31.131 1.00 41.78 143 GLN A CA 1
ATOM 1136 C C . GLN A 1 143 ? 9.775 -28.205 31.273 1.00 41.78 143 GLN A C 1
ATOM 1138 O O . GLN A 1 143 ? 8.791 -28.944 31.243 1.00 41.78 143 GLN A O 1
ATOM 1143 N N . ARG A 1 144 ? 11.022 -28.674 31.325 1.00 39.12 144 ARG A N 1
ATOM 1144 C CA . ARG A 1 144 ? 11.308 -30.036 31.751 1.00 39.12 144 ARG A CA 1
ATOM 1145 C C . ARG A 1 144 ? 10.972 -30.069 33.236 1.00 39.12 144 ARG A C 1
ATOM 1147 O O . ARG A 1 144 ? 11.712 -29.513 34.040 1.00 39.12 144 ARG A O 1
ATOM 1154 N N . HIS A 1 145 ? 9.831 -30.656 33.573 1.00 40.88 145 HIS A N 1
ATOM 1155 C CA . HIS A 1 145 ? 9.603 -31.160 34.917 1.00 40.88 145 HIS A CA 1
ATOM 1156 C C . HIS A 1 145 ? 10.630 -32.269 35.175 1.00 40.88 145 HIS A C 1
ATOM 1158 O O . HIS A 1 145 ? 10.673 -33.254 34.439 1.00 40.88 145 HIS A O 1
ATOM 1164 N N . CYS A 1 14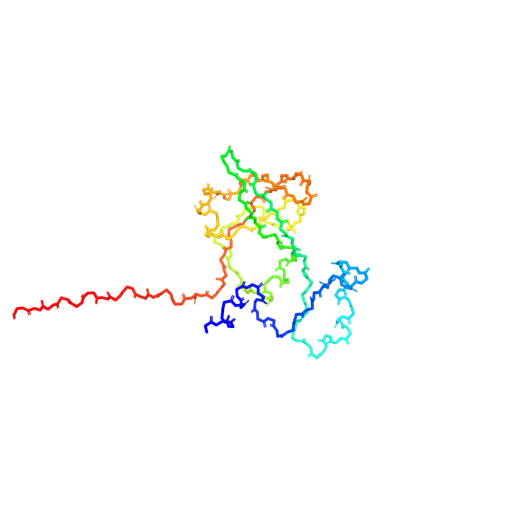6 ? 11.471 -32.085 36.192 1.00 38.28 146 CYS A N 1
ATOM 1165 C CA . CYS A 1 146 ? 12.185 -33.186 36.831 1.00 38.28 146 CYS A CA 1
ATOM 1166 C C . CYS A 1 146 ? 11.170 -34.054 37.592 1.00 38.28 146 CYS A C 1
ATOM 1168 O O . CYS A 1 146 ? 10.326 -33.481 38.288 1.00 38.28 146 CYS A O 1
ATOM 1170 N N . PRO A 1 147 ? 11.234 -35.390 37.504 1.00 54.25 147 PRO A N 1
ATOM 1171 C CA . PRO A 1 147 ? 10.624 -36.259 38.497 1.00 54.25 147 PRO A CA 1
ATOM 1172 C C . PRO A 1 147 ? 11.602 -36.529 39.664 1.00 54.25 147 PRO A C 1
ATOM 1174 O O . PRO A 1 147 ? 12.796 -36.242 39.517 1.00 54.25 147 PRO A O 1
ATOM 1177 N N . PRO A 1 148 ? 11.077 -36.992 40.816 1.00 58.25 148 PRO A N 1
ATOM 1178 C CA . PRO A 1 148 ? 11.783 -37.076 42.099 1.00 58.25 148 PRO A CA 1
ATOM 1179 C C . PRO A 1 148 ? 12.861 -38.162 42.167 1.00 58.25 148 PRO A C 1
ATOM 1181 O O . PRO A 1 148 ? 12.757 -39.159 41.416 1.00 58.25 148 PRO A O 1
#

Nearest PDB structures (foldseek):
  5udf-assembly1_B  TM=7.305E-01  e=6.510E-04  Acinetobacter baumannii
  6f49-assembly1_A  TM=7.600E-01  e=2.877E-02  Escherichia coli K-12
  7v8l-assembly1_C  TM=7.088E-01  e=2.709E-02  Escherichia coli K-12
  2x1k-assembly1_A-2  TM=1.554E-01  e=3.135E+00  Deinococcus radiodurans

Sequence (148 aa):
MFVERMRVYFGTADLMIYPTQDSPSSFFYANRAEAFADELEYIVGSIQTSGRLVLKLEAPEITLKGFTLPELQKLNPFYLTAQDKLHPFQGRKIILSKQTAAELGLKLGDYLDIEVLGAKTEVFNCGLGRTGRPFPTRRPKHQRHCPP

pLDDT: mean 80.36, std 15.76, range [32.56, 94.0]

Radius of gyration: 19.04 Å; Cα contacts (8 Å, |Δi|>4): 182; chains: 1; bounding box: 35×54×64 Å

Foldseek 3Di:
DVVVVVCVVFPPDPDDDADDPPRPDRDDDQVVVVVCVVVDPDTFDKDWFWKWWDDPPDTDIDIDMDGQPVRCCVRFNKDWPDFAPCPPVDDQEDEAELVVCVVVVHDQQDWIWMGTPNDTDIHHHGTHMDTPDDDPPPDPPPPPDDDD

Secondary structure (DSSP, 8-state):
--HHHHHHHHTT-S------TTSS-S---GGGGGGGGGG-S-----EEEEEEE--SS---EEEEEE--HHHHHHHS-EEEEEESS-SS--SSEEEEEHHHHHHTT--TT-EEEEEETTEEEEEEEEEEEEES------------PPP-